Protein AF-A0A158J9M4-F1 (afdb_monomer)

Mean predicted aligned error: 10.59 Å

Foldseek 3Di:
DDPPPPVLVVLVVVLCVLCVLLLVLLVLLLVLCVQAPDPVVSVVSCVLLVVLVVLQVVLCVVDSPFPQFDVVLSVVLNVLSVVLSVLSVVVQVVCVVVVHHRNVLVVCLVPPPPPDDNPVSVVSNCVNVVSSVVSSVSSNCSSVRSVVSD

Radius of gyration: 19.18 Å; Cα contacts (8 Å, |Δi|>4): 118; chains: 1; bounding box: 40×33×66 Å

Organism: NCBI:txid326474

Structure (mmCIF, N/CA/C/O backbone):
data_AF-A0A158J9M4-F1
#
_entry.id   AF-A0A158J9M4-F1
#
loop_
_atom_site.group_PDB
_atom_site.id
_atom_site.type_symbol
_atom_site.label_atom_id
_atom_site.label_alt_id
_atom_site.label_comp_id
_atom_site.label_asym_id
_atom_site.label_entity_id
_atom_site.label_seq_id
_atom_site.pdbx_PDB_ins_code
_atom_site.Cartn_x
_atom_site.Cartn_y
_atom_site.Cartn_z
_atom_site.occupancy
_atom_site.B_iso_or_equiv
_atom_site.auth_seq_id
_atom_site.auth_comp_id
_atom_site.auth_asym_id
_atom_site.auth_atom_id
_atom_site.pdbx_PDB_model_num
ATOM 1 N N . MET A 1 1 ? -18.797 15.934 41.519 1.00 44.06 1 MET A N 1
ATOM 2 C CA . MET A 1 1 ? -19.218 15.162 40.330 1.00 44.06 1 MET A 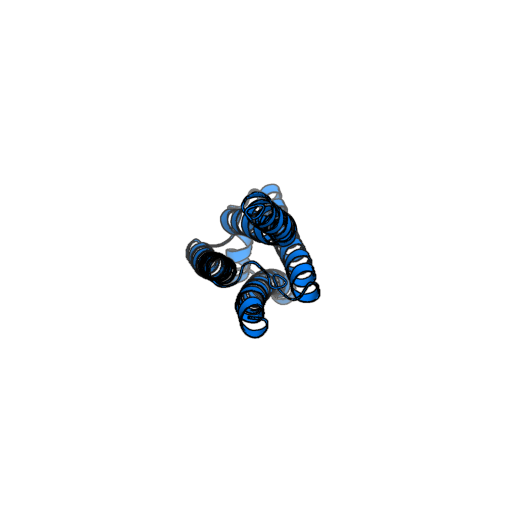CA 1
ATOM 3 C C . MET A 1 1 ? -18.891 15.979 39.082 1.00 44.06 1 MET A C 1
ATOM 5 O O . MET A 1 1 ? -19.759 16.714 38.650 1.00 44.06 1 MET A O 1
ATOM 9 N N . SER A 1 2 ? -17.644 15.919 38.574 1.00 45.88 2 SER A N 1
ATOM 10 C CA . SER A 1 2 ? -17.239 16.369 37.216 1.00 45.88 2 SER A CA 1
ATOM 11 C C . SER A 1 2 ? -15.701 16.338 37.030 1.00 45.88 2 SER A C 1
ATOM 13 O O . SER A 1 2 ? -15.051 17.375 37.093 1.00 45.88 2 SER A O 1
ATOM 15 N N . GLU A 1 3 ? -15.102 15.169 36.778 1.00 48.00 3 GLU A N 1
ATOM 16 C CA . GLU A 1 3 ? -13.674 15.038 36.385 1.00 48.00 3 GLU A CA 1
ATOM 17 C C . GLU A 1 3 ? -13.500 14.266 35.058 1.00 48.00 3 GLU A C 1
ATOM 19 O O . GLU A 1 3 ? -12.556 13.507 34.862 1.00 48.00 3 GLU A O 1
ATOM 24 N N . GLN A 1 4 ? -14.428 14.432 34.107 1.00 53.97 4 GLN A N 1
ATOM 25 C CA . GLN A 1 4 ? -14.477 13.610 32.887 1.00 53.97 4 GLN A CA 1
ATOM 26 C C . GLN A 1 4 ? -14.011 14.213 31.531 1.00 53.97 4 GLN A C 1
ATOM 28 O O . GLN A 1 4 ? -14.122 13.494 30.538 1.00 53.97 4 GLN A O 1
ATOM 33 N N . PRO A 1 5 ? -13.440 15.436 31.395 1.00 52.19 5 PRO A N 1
ATOM 34 C CA . PRO A 1 5 ? -12.949 15.907 30.089 1.00 52.19 5 PRO A CA 1
ATOM 35 C C . PRO A 1 5 ? -11.497 15.493 29.758 1.00 52.19 5 PRO A C 1
ATOM 37 O O . PRO A 1 5 ? -11.172 15.286 28.588 1.00 52.19 5 PRO A O 1
ATOM 40 N N . ASN A 1 6 ? -10.617 15.315 30.755 1.00 58.47 6 ASN A N 1
ATOM 41 C CA . ASN A 1 6 ? -9.196 15.001 30.511 1.00 58.47 6 ASN A CA 1
ATOM 42 C C . ASN A 1 6 ? -8.950 13.537 30.117 1.00 58.47 6 ASN A C 1
ATOM 44 O O . ASN A 1 6 ? -8.089 13.261 29.280 1.00 58.47 6 ASN A O 1
ATOM 48 N N . GLY A 1 7 ? -9.733 12.600 30.659 1.00 57.84 7 GLY A N 1
ATOM 49 C CA . GLY A 1 7 ? -9.591 11.174 30.352 1.00 57.84 7 GLY A CA 1
ATOM 50 C C . GLY A 1 7 ? -9.892 10.848 28.887 1.00 57.84 7 GLY A C 1
ATOM 51 O O . GLY A 1 7 ? -9.163 10.087 28.262 1.00 57.84 7 GLY A O 1
ATOM 52 N N . LEU A 1 8 ? -10.910 11.480 28.300 1.00 58.66 8 LEU A N 1
ATOM 53 C CA . LEU A 1 8 ? -11.349 11.205 26.926 1.00 58.66 8 LEU A CA 1
ATOM 54 C C . LEU A 1 8 ? -10.330 11.704 25.886 1.00 58.66 8 LEU A C 1
ATOM 56 O O . LEU A 1 8 ? -10.030 11.004 24.919 1.00 58.66 8 LEU A O 1
ATOM 60 N N . LYS A 1 9 ? -9.709 12.866 26.140 1.00 61.47 9 LYS A N 1
ATOM 61 C CA . LYS A 1 9 ? -8.565 13.368 25.358 1.00 61.47 9 LYS A CA 1
ATOM 62 C C . LYS A 1 9 ? -7.328 12.484 25.515 1.00 61.47 9 LYS A C 1
ATOM 64 O O . LYS A 1 9 ? -6.676 12.178 24.519 1.00 61.47 9 LYS A O 1
ATOM 69 N N . ALA A 1 10 ? -7.003 12.057 26.735 1.00 61.03 10 ALA A N 1
ATOM 70 C CA . ALA A 1 10 ? -5.843 11.203 26.990 1.00 61.03 10 ALA A CA 1
ATOM 71 C C . ALA A 1 10 ? -5.981 9.826 26.318 1.00 61.03 10 ALA A C 1
ATOM 73 O O . ALA A 1 10 ? -5.040 9.361 25.676 1.00 61.03 10 ALA A O 1
ATOM 74 N N . ILE A 1 11 ? -7.171 9.220 26.383 1.00 60.84 11 ILE A N 1
ATOM 75 C CA . ILE A 1 11 ? -7.495 7.961 25.702 1.00 60.84 11 ILE A CA 1
ATOM 76 C C . ILE A 1 11 ? -7.428 8.150 24.186 1.00 60.84 11 ILE A C 1
ATOM 78 O O . ILE A 1 11 ? -6.748 7.375 23.523 1.00 60.84 11 ILE A O 1
ATOM 82 N N . GLY A 1 12 ? -8.032 9.212 23.641 1.00 60.19 12 GLY A N 1
ATOM 83 C CA . GLY A 1 12 ? -7.951 9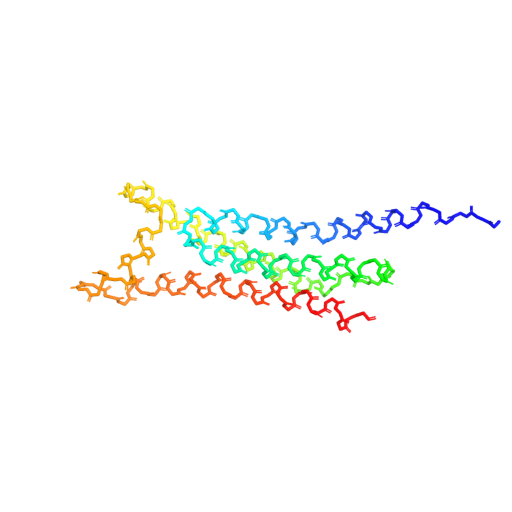.525 22.210 1.00 60.19 12 GLY A CA 1
ATOM 84 C C . GLY A 1 12 ? -6.510 9.712 21.721 1.00 60.19 12 GLY A C 1
ATOM 85 O O . GLY A 1 12 ? -6.142 9.204 20.665 1.00 60.19 12 GLY A O 1
ATOM 86 N N . THR A 1 13 ? -5.661 10.355 22.527 1.00 64.81 13 THR A N 1
ATOM 87 C CA . THR A 1 13 ? -4.239 10.565 22.207 1.00 64.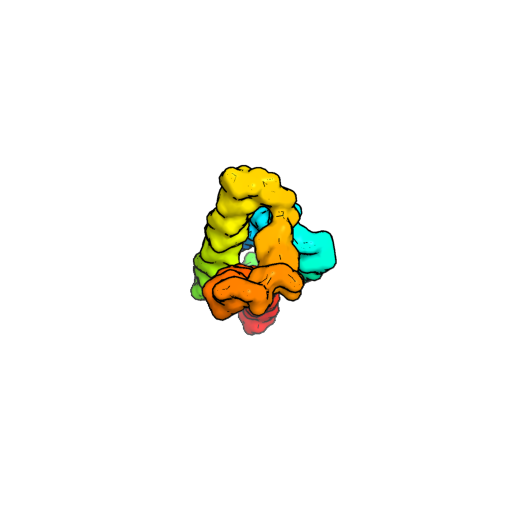81 13 THR A CA 1
ATOM 88 C C . THR A 1 13 ? -3.439 9.262 22.283 1.00 64.81 13 THR A C 1
ATOM 90 O O . THR A 1 13 ? -2.599 8.997 21.424 1.00 64.81 13 THR A O 1
ATOM 93 N N . ALA A 1 14 ? -3.707 8.416 23.281 1.00 61.16 14 ALA A N 1
ATOM 94 C CA . ALA A 1 14 ? -3.076 7.105 23.417 1.00 61.16 14 ALA A CA 1
ATOM 95 C C . ALA A 1 14 ? -3.486 6.151 22.283 1.00 61.16 14 ALA A C 1
ATOM 97 O O . ALA A 1 14 ? -2.652 5.411 21.762 1.00 61.16 14 ALA A O 1
ATOM 98 N N . LEU A 1 15 ? -4.749 6.214 21.855 1.00 60.81 15 LEU A N 1
ATOM 99 C CA . LEU A 1 15 ? -5.270 5.458 20.720 1.00 60.81 15 LEU A CA 1
ATOM 100 C C . LEU A 1 15 ? -4.649 5.932 19.402 1.00 60.81 15 LEU A C 1
ATOM 102 O O . LEU A 1 15 ? -4.168 5.108 18.626 1.00 60.81 15 LEU A O 1
ATOM 106 N N . MET A 1 16 ? -4.572 7.254 19.191 1.00 65.56 16 MET A N 1
ATOM 107 C CA . MET A 1 16 ? -3.856 7.839 18.054 1.00 65.56 16 MET A CA 1
ATOM 108 C C . MET A 1 16 ? -2.406 7.375 18.032 1.00 65.56 16 MET A C 1
ATOM 110 O O . MET A 1 16 ? -1.944 6.908 17.001 1.00 65.56 16 MET A O 1
ATOM 114 N N . ARG A 1 17 ? -1.704 7.418 19.170 1.00 67.44 17 ARG A N 1
ATOM 115 C CA . ARG A 1 17 ? -0.314 6.952 19.273 1.00 67.44 17 ARG A CA 1
ATOM 116 C C . ARG A 1 17 ? -0.172 5.461 18.939 1.00 67.44 17 ARG A C 1
ATOM 118 O O . ARG A 1 17 ? 0.855 5.062 18.403 1.00 67.44 17 ARG A O 1
ATOM 125 N N . ARG A 1 18 ? -1.195 4.648 19.221 1.00 68.56 18 ARG A N 1
ATOM 126 C CA . ARG A 1 18 ? -1.200 3.200 18.958 1.00 68.56 18 ARG A CA 1
ATOM 127 C C . ARG A 1 18 ? -1.471 2.839 17.495 1.00 68.56 18 ARG A C 1
ATOM 129 O O . ARG A 1 18 ? -0.985 1.808 17.042 1.00 68.56 18 ARG A O 1
ATOM 136 N N . VAL A 1 19 ? -2.238 3.670 16.788 1.00 74.38 19 VAL A N 1
ATOM 137 C CA . VAL A 1 19 ? -2.610 3.492 15.370 1.00 74.38 19 VAL A CA 1
ATOM 138 C C . VAL A 1 19 ? -1.694 4.296 14.425 1.00 74.38 19 VAL A C 1
ATOM 140 O O . VAL A 1 19 ? -1.663 4.076 13.213 1.00 74.38 19 VAL A O 1
ATOM 143 N N . TRP A 1 20 ? -0.908 5.219 14.985 1.00 80.69 20 TRP A N 1
ATOM 144 C CA . TRP A 1 20 ? 0.030 6.074 14.261 1.00 80.69 20 TRP A CA 1
ATOM 145 C C . TRP A 1 20 ? 1.023 5.303 13.380 1.00 80.69 20 TRP A C 1
ATOM 147 O O . TRP A 1 20 ? 1.170 5.678 12.216 1.00 80.69 20 TRP A O 1
ATOM 157 N N . PRO A 1 21 ? 1.671 4.214 13.848 1.00 83.25 21 PRO A N 1
ATOM 158 C CA . PRO A 1 21 ? 2.616 3.469 13.014 1.00 83.25 21 PRO A CA 1
ATOM 159 C C . PRO A 1 21 ? 1.970 2.852 11.763 1.00 83.25 21 PRO A C 1
ATOM 161 O O . PRO A 1 21 ? 2.575 2.838 10.690 1.00 83.25 21 PRO A O 1
ATOM 164 N N . GLN A 1 22 ? 0.729 2.375 11.874 1.00 86.12 22 GLN A N 1
ATOM 165 C CA . GLN A 1 22 ? -0.031 1.784 10.772 1.00 86.12 22 GLN A CA 1
ATOM 166 C C . GLN A 1 22 ? -0.418 2.858 9.752 1.00 86.12 22 GLN A C 1
ATOM 168 O O . GLN A 1 22 ? -0.203 2.677 8.555 1.00 86.12 22 GLN A O 1
ATOM 173 N N . VAL A 1 23 ? -0.920 4.004 10.225 1.00 83.38 23 VAL A N 1
ATOM 174 C CA . VAL A 1 23 ? -1.266 5.147 9.362 1.00 83.38 23 VAL A CA 1
ATOM 175 C C . VAL A 1 23 ? -0.028 5.674 8.641 1.00 83.38 23 VAL A C 1
ATOM 177 O O . VAL A 1 23 ? -0.070 5.897 7.433 1.00 83.38 23 VAL A O 1
ATOM 180 N N . LEU A 1 24 ? 1.096 5.807 9.349 1.00 87.81 24 LEU A N 1
ATOM 181 C CA . LEU A 1 24 ? 2.364 6.207 8.747 1.00 87.81 24 LEU A CA 1
ATOM 182 C C . LEU A 1 24 ? 2.798 5.218 7.659 1.00 87.81 24 LEU A C 1
ATOM 184 O O . LEU A 1 24 ? 3.181 5.640 6.572 1.00 87.81 24 LEU A O 1
ATOM 188 N N . THR A 1 25 ? 2.680 3.912 7.916 1.00 88.38 25 THR A N 1
ATOM 189 C CA . THR A 1 25 ? 3.005 2.872 6.927 1.00 88.38 25 THR A CA 1
ATOM 190 C C . THR A 1 25 ? 2.147 3.011 5.668 1.00 88.38 25 THR A C 1
ATOM 192 O O . THR A 1 25 ? 2.676 2.953 4.560 1.00 88.38 25 THR A O 1
ATOM 195 N N . VAL A 1 26 ? 0.843 3.262 5.819 1.00 87.44 26 VAL A N 1
ATOM 196 C CA . VAL A 1 26 ? -0.073 3.505 4.692 1.00 87.44 26 VAL A CA 1
ATOM 197 C C . VAL A 1 26 ? 0.322 4.753 3.895 1.00 87.44 26 VAL A C 1
ATOM 199 O O . VAL A 1 26 ? 0.347 4.710 2.666 1.00 87.44 26 VAL A O 1
ATOM 202 N N . ILE A 1 27 ? 0.679 5.852 4.568 1.00 88.31 27 ILE A N 1
ATOM 203 C CA . ILE A 1 27 ? 1.113 7.091 3.902 1.00 88.31 27 ILE A CA 1
ATOM 204 C C . ILE A 1 27 ? 2.394 6.850 3.099 1.00 88.31 27 ILE A C 1
ATOM 206 O O . ILE A 1 27 ? 2.461 7.195 1.919 1.00 88.31 27 ILE A O 1
ATOM 210 N N . VAL A 1 28 ? 3.405 6.231 3.712 1.00 90.06 28 VAL A N 1
ATOM 211 C CA . VAL A 1 28 ? 4.679 5.947 3.036 1.00 90.06 28 VAL A CA 1
ATOM 212 C C . VAL A 1 28 ? 4.468 4.979 1.869 1.00 90.06 28 VAL A C 1
ATOM 214 O O . VAL A 1 28 ? 5.056 5.169 0.805 1.00 90.06 28 VAL A O 1
ATOM 217 N N . PHE A 1 29 ? 3.581 3.992 2.021 1.00 90.06 29 PHE A N 1
ATOM 218 C CA . PHE A 1 29 ? 3.182 3.106 0.930 1.00 90.06 29 PHE A CA 1
ATOM 219 C C . PHE A 1 29 ? 2.572 3.881 -0.243 1.00 90.06 29 PHE A C 1
ATOM 221 O O . PHE A 1 29 ? 2.995 3.675 -1.379 1.00 90.06 29 PHE A O 1
ATOM 228 N N . MET A 1 30 ? 1.651 4.818 0.018 1.00 91.31 30 MET A N 1
ATOM 229 C CA . MET A 1 30 ? 1.046 5.662 -1.021 1.00 91.31 30 MET A CA 1
ATOM 230 C C . MET A 1 30 ? 2.090 6.485 -1.783 1.00 91.31 30 MET A C 1
ATOM 232 O O . MET A 1 30 ? 2.030 6.573 -3.011 1.00 91.31 30 MET A O 1
ATOM 236 N N . VAL A 1 31 ? 3.076 7.047 -1.078 1.00 89.25 31 VAL A N 1
ATOM 237 C CA . VAL A 1 31 ? 4.194 7.764 -1.712 1.00 89.25 31 VAL A CA 1
ATOM 238 C C . VAL A 1 31 ? 5.003 6.817 -2.596 1.00 89.25 31 VAL A C 1
ATOM 240 O O . VAL A 1 31 ? 5.246 7.129 -3.760 1.00 89.25 31 VAL A O 1
ATOM 243 N N . ALA A 1 32 ? 5.370 5.640 -2.083 1.00 87.81 32 ALA A N 1
ATOM 244 C CA . ALA A 1 32 ? 6.171 4.667 -2.819 1.00 87.81 32 ALA A CA 1
ATOM 245 C C . ALA A 1 32 ? 5.483 4.210 -4.113 1.00 87.81 32 ALA A C 1
ATOM 247 O O . ALA A 1 32 ? 6.112 4.210 -5.172 1.00 87.81 32 ALA A O 1
ATOM 248 N N . ILE A 1 33 ? 4.189 3.871 -4.062 1.00 86.50 33 ILE A N 1
ATOM 249 C CA . ILE A 1 33 ? 3.473 3.434 -5.266 1.00 86.50 33 ILE A CA 1
ATOM 250 C C . ILE A 1 33 ? 3.278 4.578 -6.265 1.00 86.50 33 ILE A C 1
ATOM 252 O O . ILE A 1 33 ? 3.371 4.342 -7.464 1.00 86.50 33 ILE A O 1
ATOM 256 N N . SER A 1 34 ? 3.096 5.821 -5.805 1.00 86.38 34 SER A N 1
ATOM 257 C CA . SER A 1 34 ? 2.917 6.987 -6.688 1.00 86.38 34 SER A CA 1
ATOM 258 C C . SER A 1 34 ? 4.158 7.298 -7.526 1.00 86.38 34 SER A C 1
ATOM 260 O O . SER A 1 34 ? 4.059 7.914 -8.582 1.00 86.38 34 SER A O 1
ATOM 262 N N . LEU A 1 35 ? 5.335 6.859 -7.073 1.00 83.31 35 LEU A N 1
ATOM 263 C CA . LEU A 1 35 ? 6.595 7.054 -7.786 1.00 83.31 35 LEU A CA 1
ATOM 264 C C . LEU A 1 35 ? 6.821 6.055 -8.926 1.00 83.31 35 LEU A C 1
ATOM 266 O O . LEU A 1 35 ? 7.748 6.263 -9.706 1.00 83.31 35 LEU A O 1
ATOM 270 N N . ARG A 1 36 ? 6.051 4.962 -9.006 1.00 80.50 36 ARG A N 1
ATOM 271 C CA . ARG A 1 36 ? 6.363 3.835 -9.904 1.00 80.50 36 ARG A CA 1
ATOM 272 C C . ARG A 1 36 ? 5.152 3.202 -10.591 1.00 80.50 36 ARG A C 1
ATOM 274 O O . ARG A 1 36 ? 5.285 2.716 -11.709 1.00 80.50 36 ARG A O 1
ATOM 281 N N . PHE A 1 37 ? 3.998 3.150 -9.933 1.00 81.69 37 PHE A N 1
ATOM 282 C CA . PHE A 1 37 ? 2.807 2.479 -10.449 1.00 81.69 37 PHE A CA 1
ATOM 283 C C . PHE A 1 37 ? 1.950 3.407 -11.320 1.00 81.69 37 PHE A C 1
ATOM 285 O O . PHE A 1 37 ? 1.979 4.627 -11.149 1.00 81.69 37 PHE A O 1
ATOM 292 N N . PRO A 1 38 ? 1.143 2.841 -12.236 1.00 83.44 38 PRO A N 1
ATOM 293 C CA . PRO A 1 38 ? 0.205 3.616 -13.035 1.00 83.44 38 PRO A CA 1
ATOM 294 C C . PRO A 1 38 ? -0.884 4.263 -12.169 1.00 83.44 38 PRO A C 1
ATOM 296 O O . PRO A 1 38 ? -1.316 3.712 -11.154 1.00 83.44 38 PRO A O 1
ATOM 299 N N . TRP A 1 39 ? -1.392 5.406 -12.633 1.00 83.44 39 TRP A N 1
ATOM 300 C CA . TRP A 1 39 ? -2.389 6.218 -11.928 1.00 83.44 39 TRP A CA 1
ATOM 301 C C . TRP A 1 39 ? -3.627 5.443 -11.464 1.00 83.44 39 TRP A C 1
ATOM 303 O O . TRP A 1 39 ? -4.104 5.679 -10.357 1.00 83.44 39 TRP A O 1
ATOM 313 N N . TRP A 1 40 ? -4.131 4.493 -12.258 1.00 85.44 40 TRP A N 1
ATOM 314 C CA . TRP A 1 40 ? -5.312 3.707 -11.883 1.00 85.44 40 TRP A CA 1
ATOM 315 C C . TRP A 1 40 ? -5.083 2.894 -10.598 1.00 85.44 40 TRP A C 1
ATOM 317 O O . TRP A 1 40 ? -5.970 2.819 -9.749 1.00 85.44 40 TRP A O 1
ATOM 327 N N . PHE A 1 41 ? -3.883 2.335 -10.415 1.00 84.75 41 PHE A N 1
ATOM 328 C CA . PHE A 1 41 ? -3.547 1.540 -9.235 1.00 84.75 41 PHE A CA 1
ATOM 329 C C . PHE A 1 41 ? -3.361 2.42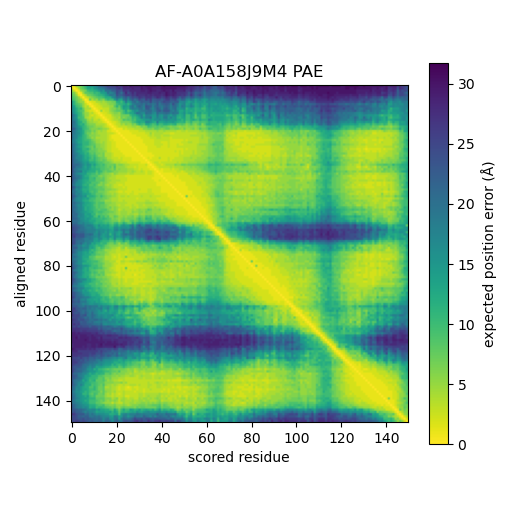8 -8.005 1.00 84.75 41 PHE A C 1
ATOM 331 O O . PHE A 1 41 ? -3.773 2.068 -6.900 1.00 84.75 41 PHE A O 1
ATOM 338 N N . VAL A 1 42 ? -2.795 3.620 -8.203 1.00 87.75 42 VAL A N 1
ATOM 339 C CA . VAL A 1 42 ? -2.682 4.640 -7.155 1.00 87.75 42 VAL A CA 1
ATOM 34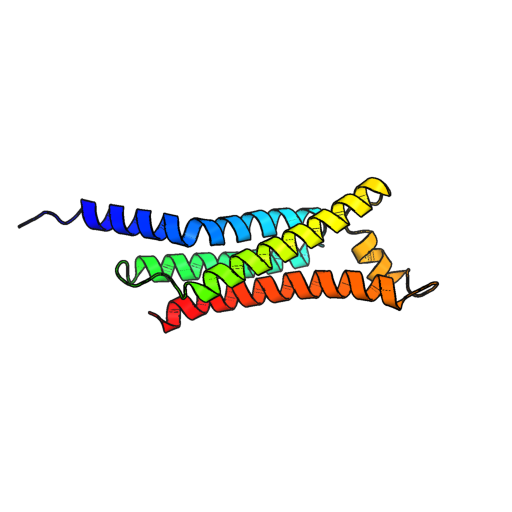0 C C . VAL A 1 42 ? -4.071 5.084 -6.693 1.00 87.75 42 VAL A C 1
ATOM 342 O O . VAL A 1 42 ? -4.317 5.138 -5.491 1.00 87.75 42 VAL A O 1
ATOM 345 N N . MET A 1 43 ? -5.004 5.328 -7.618 1.00 88.31 43 MET A N 1
ATOM 346 C CA . MET A 1 43 ? -6.390 5.679 -7.286 1.00 88.31 43 MET A CA 1
ATOM 347 C C . MET A 1 43 ? -7.114 4.548 -6.549 1.00 88.31 43 MET A C 1
ATOM 349 O O . MET A 1 43 ? -7.766 4.802 -5.538 1.00 88.31 43 MET A O 1
ATOM 353 N N . LEU A 1 44 ? -6.952 3.297 -6.993 1.00 89.06 44 LEU A N 1
ATOM 354 C CA . LEU A 1 44 ? -7.513 2.132 -6.303 1.00 89.06 44 LEU A CA 1
ATOM 355 C C . LEU A 1 44 ? -6.965 2.013 -4.873 1.00 89.06 44 LEU A C 1
ATOM 357 O O . LEU A 1 44 ? -7.723 1.835 -3.921 1.00 89.06 44 LEU A O 1
ATOM 361 N N . SER A 1 45 ? -5.651 2.170 -4.714 1.00 87.06 45 SER A N 1
ATOM 362 C CA . SER A 1 45 ? -4.990 2.149 -3.408 1.00 87.06 45 SER A CA 1
ATOM 363 C C . SER A 1 45 ? -5.475 3.293 -2.519 1.00 87.06 45 SER A C 1
ATOM 365 O O . SER A 1 45 ? -5.750 3.077 -1.341 1.00 87.06 45 SER A O 1
ATOM 367 N N . ALA A 1 46 ? -5.635 4.500 -3.066 1.00 88.44 46 ALA A N 1
ATOM 368 C CA . ALA A 1 46 ? -6.179 5.644 -2.340 1.00 88.44 46 ALA A CA 1
ATOM 369 C C . ALA A 1 46 ? -7.611 5.378 -1.861 1.00 88.44 46 ALA A C 1
ATOM 371 O O . ALA A 1 46 ? -7.936 5.698 -0.721 1.00 88.44 46 ALA A O 1
ATOM 372 N N . LEU A 1 47 ? -8.444 4.747 -2.693 1.00 89.62 47 LEU A N 1
ATOM 373 C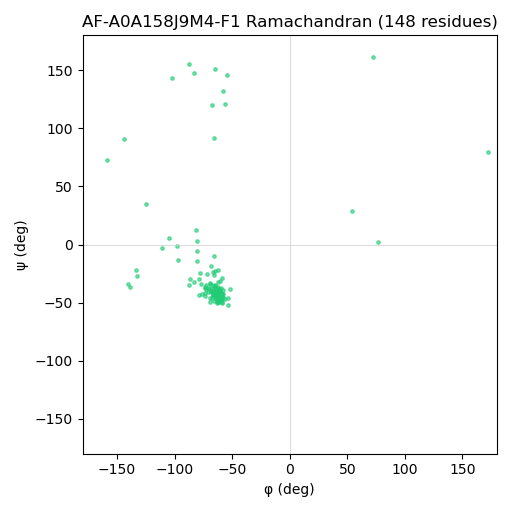 CA . LEU A 1 47 ? -9.814 4.385 -2.338 1.00 89.62 47 LEU A CA 1
ATOM 374 C C . LEU A 1 47 ? -9.846 3.378 -1.180 1.00 89.62 47 LEU A C 1
ATOM 376 O O . LEU A 1 47 ? -10.559 3.590 -0.202 1.00 89.62 47 LEU A O 1
ATOM 380 N N . VAL A 1 48 ? -9.045 2.310 -1.258 1.00 86.88 48 VAL A N 1
ATOM 381 C CA . VAL A 1 48 ? -8.970 1.268 -0.216 1.00 86.88 48 VAL A CA 1
ATOM 382 C C . VAL A 1 48 ? -8.452 1.845 1.100 1.00 86.88 48 VAL A C 1
ATOM 384 O O . VAL A 1 48 ? -9.062 1.645 2.151 1.00 86.88 48 VAL A O 1
ATOM 387 N N . ASN A 1 49 ? -7.356 2.603 1.051 1.00 87.25 49 ASN A N 1
ATOM 388 C CA . ASN A 1 49 ? -6.772 3.226 2.236 1.00 87.25 49 ASN A CA 1
ATOM 389 C C . ASN A 1 49 ? -7.692 4.308 2.822 1.00 87.25 49 ASN A C 1
ATOM 391 O O . ASN A 1 49 ? -7.870 4.376 4.037 1.00 87.25 49 ASN A O 1
ATOM 395 N N . GLY A 1 50 ? -8.323 5.121 1.974 1.00 83.06 50 GLY A N 1
ATOM 396 C CA . GLY A 1 50 ? -9.286 6.141 2.385 1.00 83.06 50 GLY A CA 1
ATOM 397 C C . GLY A 1 50 ? -10.514 5.530 3.054 1.00 83.06 50 GLY A C 1
ATOM 398 O O . GLY A 1 50 ? -10.912 5.982 4.128 1.00 83.06 50 GLY A O 1
ATOM 399 N N . ALA A 1 51 ? -11.058 4.451 2.485 1.00 84.88 51 ALA A N 1
ATOM 400 C CA . ALA A 1 51 ? -12.133 3.688 3.104 1.00 84.88 51 ALA A CA 1
ATOM 401 C C . ALA A 1 51 ? -11.695 3.125 4.462 1.00 84.88 51 ALA A C 1
ATOM 403 O O . ALA A 1 51 ? -12.410 3.300 5.444 1.00 84.88 51 ALA A O 1
ATOM 404 N N . ALA A 1 52 ? -10.505 2.522 4.556 1.00 81.38 52 ALA A N 1
ATOM 405 C CA . ALA A 1 52 ? -9.974 1.994 5.812 1.00 81.38 52 ALA A CA 1
ATOM 406 C C . ALA A 1 52 ? -9.855 3.072 6.904 1.00 81.38 52 ALA A C 1
ATOM 408 O O . ALA A 1 52 ? -10.299 2.859 8.034 1.00 81.38 52 ALA A O 1
ATOM 409 N N . VAL A 1 53 ? -9.323 4.251 6.565 1.00 79.75 53 VAL A N 1
ATOM 410 C CA . VAL A 1 53 ? -9.203 5.386 7.494 1.00 79.75 53 VAL A CA 1
ATOM 411 C C . VAL A 1 53 ? -10.576 5.920 7.904 1.00 79.75 53 VAL A C 1
ATOM 413 O O . VAL A 1 53 ? -10.807 6.147 9.092 1.00 79.75 53 VAL A O 1
ATOM 416 N N . ALA A 1 54 ? -11.505 6.081 6.958 1.00 79.94 54 ALA A N 1
ATOM 417 C CA . ALA A 1 54 ? -12.868 6.520 7.250 1.00 79.94 54 ALA A CA 1
ATOM 418 C C . ALA A 1 54 ? -13.594 5.529 8.177 1.00 79.94 54 ALA A C 1
ATOM 420 O O . ALA A 1 54 ? -14.219 5.942 9.155 1.00 79.94 54 ALA A O 1
ATOM 421 N N . TYR A 1 55 ? -13.446 4.224 7.926 1.00 75.88 55 TYR A N 1
ATOM 422 C CA . TYR A 1 55 ? -13.988 3.165 8.779 1.00 75.88 55 TYR A CA 1
ATOM 423 C C . TYR A 1 55 ? -13.422 3.221 10.201 1.00 75.88 55 TYR A C 1
ATOM 425 O O . TYR A 1 55 ? -14.175 3.112 11.170 1.00 75.88 55 TYR A O 1
ATOM 433 N N . LEU A 1 56 ? -12.113 3.429 10.349 1.00 72.94 56 LEU A N 1
ATOM 434 C CA . LEU A 1 56 ? -11.474 3.553 11.661 1.00 72.94 56 LEU A CA 1
ATOM 435 C C . LEU A 1 56 ? -11.938 4.801 12.409 1.00 72.94 56 LEU A C 1
ATOM 437 O O . LEU A 1 56 ? -12.275 4.713 13.588 1.00 72.94 56 LEU A O 1
ATOM 441 N N . ALA A 1 57 ? -12.025 5.942 11.722 1.00 73.00 57 ALA A N 1
ATOM 442 C CA . ALA A 1 57 ? -12.536 7.179 12.301 1.00 73.00 57 ALA A CA 1
ATOM 443 C C . ALA A 1 57 ? -13.974 7.007 12.824 1.00 73.00 57 ALA A C 1
ATOM 445 O O . ALA A 1 57 ? -14.275 7.427 13.942 1.00 73.00 57 ALA A O 1
ATOM 446 N N . GLN A 1 58 ? -14.840 6.321 12.067 1.00 73.38 58 GLN A N 1
ATOM 447 C CA . GLN A 1 58 ? -16.204 5.993 12.496 1.00 73.38 58 GLN A CA 1
ATOM 448 C C . GLN A 1 58 ? -16.237 5.042 13.704 1.00 73.38 58 GLN A C 1
ATOM 450 O O . GLN A 1 58 ? -17.028 5.248 14.630 1.00 73.38 58 GLN A O 1
ATOM 455 N N . CYS A 1 59 ? -15.373 4.023 13.741 1.00 68.75 59 CYS A N 1
ATOM 456 C CA . CYS A 1 59 ? -15.277 3.106 14.884 1.00 68.75 59 CYS A CA 1
ATOM 457 C C . CYS A 1 59 ? -14.836 3.839 16.162 1.00 68.75 59 CYS A C 1
ATOM 459 O O . CYS A 1 59 ? -15.422 3.640 17.226 1.00 68.75 59 CYS A O 1
ATOM 461 N N . PHE A 1 60 ? -13.860 4.745 16.062 1.00 67.38 60 PHE A N 1
ATOM 462 C CA . PHE A 1 60 ? -13.401 5.532 17.210 1.00 67.38 60 PHE A CA 1
ATOM 463 C C . PHE A 1 60 ? -14.422 6.563 17.682 1.00 67.38 60 PHE A C 1
ATOM 465 O O . PHE A 1 60 ? -14.573 6.752 18.888 1.00 67.38 60 PHE A O 1
ATOM 472 N N . ALA A 1 61 ? -15.149 7.191 16.755 1.00 68.56 61 ALA A N 1
ATOM 473 C CA . ALA A 1 61 ? -16.220 8.121 17.095 1.00 68.56 61 ALA A CA 1
ATOM 474 C C . ALA A 1 61 ? -17.386 7.424 17.818 1.00 68.56 61 ALA A C 1
ATOM 476 O O . ALA A 1 61 ? -17.985 8.005 18.719 1.00 68.56 61 ALA A O 1
ATOM 477 N N . SER A 1 62 ? -17.700 6.178 17.446 1.00 68.25 62 SER A N 1
ATOM 478 C CA . SER A 1 62 ? -18.824 5.428 18.020 1.00 68.25 62 SER A CA 1
ATOM 479 C C . SER A 1 62 ? -18.500 4.725 19.344 1.00 68.25 62 SER A C 1
ATOM 481 O O . SER A 1 62 ? -19.390 4.620 20.190 1.00 68.25 62 SER A O 1
ATOM 483 N N . ARG A 1 63 ? -17.261 4.257 19.574 1.00 62.25 63 ARG A N 1
ATOM 484 C CA . ARG A 1 63 ? -16.851 3.601 20.838 1.00 62.25 63 ARG A CA 1
ATOM 485 C C . ARG A 1 63 ? -15.398 3.930 21.239 1.00 62.25 63 ARG A C 1
ATOM 487 O O . ARG A 1 63 ? -14.489 3.164 20.923 1.00 62.25 63 ARG A O 1
ATOM 494 N N . PRO A 1 64 ? -15.166 5.002 22.025 1.00 59.25 64 PRO A N 1
ATOM 495 C CA . PRO A 1 64 ? -13.821 5.456 22.415 1.00 59.25 64 PRO A CA 1
ATOM 496 C C . PRO A 1 64 ? -13.052 4.518 23.363 1.00 59.25 64 PRO A C 1
ATOM 498 O O . PRO A 1 64 ? -11.843 4.656 23.520 1.00 59.25 64 PRO A O 1
ATOM 501 N N . SER A 1 65 ? -13.744 3.606 24.053 1.00 53.97 65 SER A N 1
ATOM 502 C CA . SER A 1 65 ? -13.210 2.834 25.186 1.00 53.97 65 SER A CA 1
ATOM 503 C C . SER A 1 65 ? -12.726 1.423 24.839 1.00 53.97 65 SER A C 1
ATOM 505 O O . SER A 1 65 ? -12.255 0.711 25.727 1.00 53.97 65 SER A O 1
ATOM 507 N N . ARG A 1 66 ? -12.837 0.987 23.577 1.00 55.41 66 ARG A N 1
ATOM 508 C CA . ARG A 1 66 ? -12.549 -0.401 23.185 1.00 55.41 66 ARG A CA 1
ATOM 509 C C . ARG A 1 66 ? -11.179 -0.521 22.501 1.00 55.41 66 ARG A C 1
ATOM 511 O O . ARG A 1 66 ? -10.798 0.396 21.773 1.00 55.41 66 ARG A O 1
ATOM 518 N N . PRO A 1 67 ? -10.411 -1.611 22.724 1.00 54.12 67 PRO A N 1
ATOM 519 C CA . PRO A 1 67 ? -9.087 -1.757 22.132 1.00 54.12 67 PRO A CA 1
ATOM 520 C C . PRO A 1 67 ? -9.152 -1.632 20.608 1.00 54.12 67 PRO A C 1
ATOM 522 O O . PRO A 1 67 ? -9.855 -2.386 19.940 1.00 54.12 67 PRO A O 1
ATOM 525 N N . ALA A 1 68 ? -8.420 -0.654 20.081 1.00 57.78 68 ALA A N 1
ATOM 526 C CA . ALA A 1 68 ? -8.279 -0.395 18.660 1.00 57.78 68 ALA A CA 1
ATOM 527 C C . ALA A 1 68 ? -7.538 -1.553 17.969 1.00 57.78 68 ALA A C 1
ATOM 529 O O . ALA A 1 68 ? -6.311 -1.547 17.910 1.00 57.78 68 ALA A O 1
ATOM 530 N N . GLY A 1 69 ? -8.291 -2.531 17.463 1.00 60.41 69 GLY A N 1
ATOM 531 C CA . GLY A 1 69 ? -7.801 -3.586 16.574 1.00 60.41 69 GLY A CA 1
ATOM 532 C C . GLY A 1 69 ? -6.910 -4.653 17.224 1.00 60.41 69 GLY A C 1
ATOM 533 O O . GLY A 1 69 ? -6.344 -4.480 18.303 1.00 60.41 69 GLY A O 1
ATOM 534 N N . ASP A 1 70 ? -6.794 -5.790 16.538 1.00 68.12 70 ASP A N 1
ATOM 535 C CA . ASP A 1 70 ? -5.888 -6.874 16.915 1.00 68.12 70 ASP A CA 1
ATOM 536 C C . ASP A 1 70 ? -4.419 -6.419 16.731 1.00 68.12 70 ASP A C 1
ATOM 538 O O . ASP A 1 70 ? -4.027 -6.059 15.611 1.00 68.12 70 ASP A O 1
ATOM 542 N N . PRO A 1 71 ? -3.592 -6.412 17.796 1.00 70.12 71 PRO A N 1
ATOM 543 C CA . PRO A 1 71 ? -2.191 -6.003 17.715 1.00 70.12 71 PRO A CA 1
ATOM 544 C C . PRO A 1 71 ? -1.369 -6.851 16.734 1.00 70.12 71 PRO A C 1
ATOM 546 O O . PRO A 1 71 ? -0.439 -6.318 16.129 1.00 70.12 71 PRO A O 1
ATOM 549 N N . LEU A 1 72 ? -1.720 -8.125 16.516 1.00 76.81 72 LEU A N 1
ATOM 550 C CA . LEU A 1 72 ? -1.039 -8.977 15.536 1.00 76.81 72 LEU A CA 1
ATOM 551 C C . LEU A 1 72 ? -1.282 -8.486 14.109 1.00 76.81 72 LEU A C 1
ATOM 553 O O . LEU A 1 72 ? -0.338 -8.365 13.330 1.00 76.81 72 LEU A O 1
ATOM 557 N N . ILE A 1 73 ? -2.525 -8.122 13.783 1.00 79.00 73 ILE A N 1
ATOM 558 C CA . ILE A 1 73 ? -2.877 -7.577 12.465 1.00 79.00 73 ILE A CA 1
ATOM 559 C C . ILE A 1 73 ? -2.173 -6.232 12.241 1.00 79.00 73 ILE A C 1
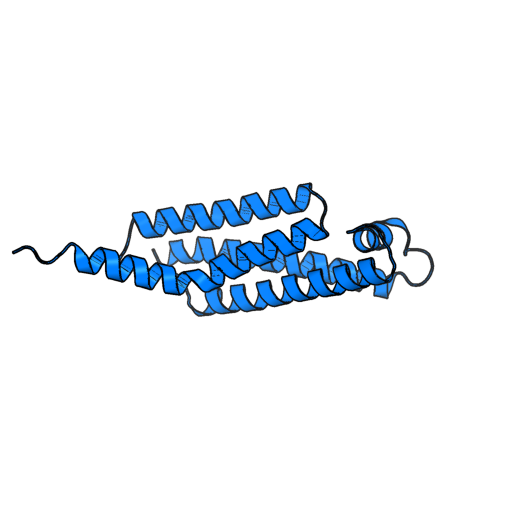ATOM 561 O O . ILE A 1 73 ? -1.679 -5.971 11.146 1.00 79.00 73 ILE A O 1
ATOM 565 N N . GLY A 1 74 ? -2.058 -5.404 13.285 1.00 78.88 74 GLY A N 1
ATOM 566 C CA . GLY A 1 74 ? -1.293 -4.156 13.234 1.00 78.88 74 GLY A CA 1
ATOM 567 C C . GLY A 1 74 ? 0.186 -4.369 12.890 1.00 78.88 74 GLY A C 1
ATOM 568 O O . GLY A 1 74 ? 0.717 -3.677 12.024 1.00 78.88 74 GLY A O 1
ATOM 569 N N . THR A 1 75 ? 0.844 -5.350 13.512 1.00 83.69 75 THR A N 1
ATOM 570 C CA . THR A 1 75 ? 2.248 -5.683 13.211 1.00 83.69 75 THR A CA 1
ATOM 571 C C . THR A 1 75 ? 2.406 -6.277 11.809 1.00 83.69 75 THR A C 1
ATOM 573 O O . THR A 1 75 ? 3.339 -5.912 11.094 1.00 83.69 75 THR A O 1
ATOM 576 N N . VAL A 1 76 ? 1.480 -7.141 11.378 1.00 85.50 76 VAL A N 1
ATOM 577 C CA . VAL A 1 76 ? 1.467 -7.704 10.016 1.00 85.50 76 VAL A CA 1
ATOM 578 C C . VAL A 1 76 ? 1.288 -6.606 8.964 1.00 85.50 76 VAL A C 1
ATOM 580 O O . VAL A 1 76 ? 1.966 -6.632 7.937 1.00 85.50 76 VAL A O 1
ATOM 583 N N . LEU A 1 77 ? 0.444 -5.603 9.225 1.00 86.31 77 LEU A N 1
ATOM 584 C CA . LEU A 1 77 ? 0.281 -4.431 8.359 1.00 86.31 77 LEU A CA 1
ATOM 585 C C . LEU A 1 77 ? 1.590 -3.650 8.229 1.00 86.31 77 LEU A C 1
ATOM 587 O O . LEU A 1 77 ? 2.014 -3.357 7.115 1.00 86.31 77 LEU A O 1
ATOM 591 N N . ILE A 1 78 ? 2.264 -3.362 9.345 1.00 86.50 78 ILE A N 1
ATOM 592 C CA . ILE A 1 78 ? 3.547 -2.648 9.322 1.00 86.50 78 ILE A CA 1
ATOM 593 C C . ILE A 1 78 ? 4.596 -3.457 8.546 1.00 86.50 78 ILE A C 1
ATOM 595 O O . ILE A 1 78 ? 5.233 -2.927 7.638 1.00 86.50 78 ILE A O 1
ATOM 599 N N . GLY A 1 79 ? 4.743 -4.750 8.851 1.00 87.00 79 GLY A N 1
ATOM 600 C CA . GLY A 1 79 ? 5.726 -5.618 8.199 1.00 87.00 79 GLY A CA 1
ATOM 601 C C . GLY A 1 79 ? 5.495 -5.766 6.693 1.00 87.00 79 GLY A C 1
ATOM 602 O O . GLY A 1 79 ? 6.416 -5.572 5.900 1.00 87.00 79 GLY A O 1
ATOM 603 N N . SER A 1 80 ? 4.257 -6.049 6.282 1.00 86.00 80 SER A N 1
ATOM 604 C CA . SER A 1 80 ? 3.892 -6.181 4.862 1.00 86.00 80 SER A CA 1
ATOM 605 C C . SER A 1 80 ? 3.976 -4.856 4.098 1.00 86.00 80 SER A C 1
ATOM 607 O O . SER A 1 80 ? 4.393 -4.838 2.936 1.00 86.00 80 SER A O 1
ATOM 609 N N . GLY A 1 81 ? 3.644 -3.739 4.750 1.00 87.31 81 GLY A N 1
ATOM 610 C CA . GLY A 1 81 ? 3.790 -2.404 4.182 1.00 87.31 81 GLY A CA 1
ATOM 611 C C . GLY A 1 81 ? 5.252 -2.048 3.948 1.00 87.31 81 GLY A C 1
ATOM 612 O O . GLY A 1 81 ? 5.613 -1.671 2.835 1.00 87.31 81 GLY A O 1
ATOM 613 N N . LEU A 1 82 ? 6.115 -2.254 4.948 1.00 88.56 82 LEU A N 1
ATOM 614 C CA . LEU A 1 82 ? 7.559 -2.040 4.821 1.00 88.56 82 LEU A CA 1
ATOM 615 C C . LEU A 1 82 ? 8.179 -2.916 3.729 1.00 88.56 82 LEU A C 1
ATOM 617 O O . LEU A 1 82 ? 8.966 -2.409 2.934 1.00 88.56 82 LEU A O 1
ATOM 621 N N . ALA A 1 83 ? 7.796 -4.193 3.637 1.00 88.06 83 ALA A N 1
ATOM 622 C CA . ALA A 1 83 ? 8.257 -5.077 2.567 1.00 88.06 83 ALA A CA 1
ATOM 623 C C . ALA A 1 83 ? 7.846 -4.553 1.179 1.00 88.06 83 ALA A C 1
ATOM 625 O O . ALA A 1 83 ? 8.676 -4.474 0.272 1.00 88.06 83 ALA A O 1
ATOM 626 N N . SER A 1 84 ? 6.592 -4.116 1.030 1.00 86.25 84 SER A N 1
ATOM 627 C CA . SER A 1 84 ? 6.071 -3.571 -0.231 1.00 86.25 84 SER A CA 1
ATOM 628 C C . SER A 1 84 ? 6.733 -2.243 -0.614 1.00 86.25 84 SER A C 1
ATOM 630 O O . SER A 1 84 ? 7.057 -2.023 -1.784 1.00 86.25 84 SER A O 1
ATOM 632 N N . ILE A 1 85 ? 6.991 -1.371 0.367 1.00 87.69 85 ILE A N 1
ATOM 633 C CA . ILE A 1 85 ? 7.737 -0.118 0.188 1.00 87.69 85 ILE A CA 1
ATOM 634 C C . ILE A 1 85 ? 9.174 -0.421 -0.236 1.00 87.69 85 ILE A C 1
ATOM 636 O O . ILE A 1 85 ? 9.635 0.121 -1.237 1.00 87.69 85 ILE A O 1
ATOM 640 N N . ALA A 1 86 ? 9.872 -1.303 0.483 1.00 87.38 86 ALA A N 1
ATOM 641 C CA . ALA A 1 86 ? 11.261 -1.653 0.201 1.00 87.38 86 ALA A CA 1
ATOM 642 C C . ALA A 1 86 ? 11.417 -2.266 -1.194 1.00 87.38 86 ALA A C 1
ATOM 644 O O . ALA A 1 86 ? 12.311 -1.868 -1.938 1.00 87.38 86 ALA A O 1
ATOM 645 N N . LEU A 1 87 ? 10.518 -3.175 -1.586 1.00 84.31 87 LEU A N 1
ATOM 646 C CA . LEU A 1 87 ? 10.485 -3.725 -2.942 1.00 84.31 87 LEU A CA 1
ATOM 647 C C . LEU A 1 87 ? 10.250 -2.627 -3.983 1.00 84.31 87 LEU A C 1
ATOM 649 O O . LEU A 1 87 ? 10.960 -2.568 -4.986 1.00 84.31 87 LEU A O 1
ATOM 653 N N . THR A 1 88 ? 9.308 -1.719 -3.730 1.00 85.38 88 THR A N 1
ATOM 654 C CA . THR A 1 88 ? 8.996 -0.627 -4.661 1.00 85.38 88 THR A CA 1
ATOM 655 C C . THR A 1 88 ? 10.153 0.350 -4.824 1.00 85.38 88 THR A C 1
ATOM 657 O O . THR A 1 88 ? 10.500 0.698 -5.953 1.00 85.38 88 THR A O 1
ATOM 660 N N . LEU A 1 89 ? 10.803 0.731 -3.725 1.00 84.06 89 LEU A N 1
ATOM 661 C CA . LEU A 1 89 ? 11.973 1.605 -3.737 1.00 84.06 89 LEU A CA 1
ATOM 662 C C . LEU A 1 89 ? 13.196 0.931 -4.357 1.00 84.06 89 LEU A C 1
ATOM 664 O O . LEU A 1 89 ? 13.896 1.572 -5.138 1.00 84.06 89 LEU A O 1
ATOM 668 N N . LYS A 1 90 ? 13.439 -0.355 -4.062 1.00 84.94 90 LYS A N 1
ATOM 669 C CA . LYS A 1 90 ? 14.522 -1.138 -4.676 1.00 84.94 90 LYS A CA 1
ATOM 670 C C . LYS A 1 90 ? 14.417 -1.073 -6.192 1.00 84.94 90 LYS A C 1
ATOM 672 O O . LYS A 1 90 ? 15.382 -0.728 -6.866 1.00 84.94 90 LYS A O 1
ATOM 677 N N . TRP A 1 91 ? 13.243 -1.380 -6.728 1.00 78.50 91 TRP A N 1
ATOM 678 C CA . TRP A 1 91 ? 13.068 -1.393 -8.169 1.00 78.50 91 TRP A CA 1
ATOM 679 C C . TRP A 1 91 ? 13.051 0.006 -8.781 1.00 78.50 91 TRP A C 1
ATOM 681 O O . TRP A 1 91 ? 13.554 0.187 -9.890 1.00 78.50 91 TRP A O 1
ATOM 691 N N . TRP A 1 92 ? 12.508 1.000 -8.077 1.00 80.56 92 TRP A N 1
ATOM 692 C CA . TRP A 1 92 ? 12.580 2.396 -8.511 1.00 80.56 92 TRP A CA 1
ATOM 693 C C . TRP A 1 92 ? 14.033 2.872 -8.609 1.00 80.56 92 TRP A C 1
ATOM 695 O O . TRP A 1 92 ? 14.411 3.535 -9.572 1.00 80.56 92 TRP A O 1
ATOM 705 N N . PHE A 1 93 ? 14.880 2.477 -7.657 1.00 79.50 93 PHE A N 1
ATOM 706 C CA . PHE A 1 93 ? 16.307 2.769 -7.695 1.00 79.50 93 PHE A CA 1
ATOM 707 C C . PHE A 1 93 ? 17.001 2.099 -8.889 1.00 79.50 93 PHE A C 1
ATOM 709 O O . PHE A 1 93 ? 17.788 2.750 -9.572 1.00 79.50 93 PHE A O 1
ATOM 716 N N . VAL A 1 94 ? 16.666 0.841 -9.194 1.00 78.38 94 VAL A N 1
ATOM 717 C CA . VAL A 1 94 ? 17.166 0.147 -10.396 1.00 78.38 94 VAL A CA 1
ATOM 718 C C . VAL A 1 94 ? 16.759 0.892 -11.675 1.00 78.38 94 VAL A C 1
ATOM 720 O O . VAL A 1 94 ? 17.608 1.140 -12.527 1.00 78.38 94 VAL A O 1
ATOM 723 N N . GLU A 1 95 ? 15.500 1.331 -11.792 1.00 77.62 95 GLU A N 1
ATOM 724 C CA . GLU A 1 95 ? 15.046 2.153 -12.929 1.00 77.62 95 GLU A CA 1
ATOM 725 C C . GLU A 1 95 ? 15.842 3.454 -13.043 1.00 77.62 95 GLU A C 1
ATOM 727 O O . GLU A 1 95 ? 16.286 3.818 -14.132 1.00 77.62 95 GLU A O 1
ATOM 732 N N . ARG A 1 96 ? 16.088 4.132 -11.916 1.00 77.88 96 ARG A N 1
ATOM 733 C CA . ARG A 1 96 ? 16.891 5.358 -11.881 1.00 77.88 96 ARG A CA 1
ATOM 734 C C . ARG A 1 96 ? 18.338 5.124 -12.306 1.00 77.88 96 ARG A C 1
ATOM 736 O O . ARG A 1 96 ? 18.863 5.936 -13.064 1.00 77.88 96 ARG A O 1
ATOM 743 N N . GLN A 1 97 ? 18.970 4.037 -11.863 1.00 78.50 97 GLN A N 1
ATOM 744 C CA . GLN A 1 97 ? 20.337 3.699 -12.273 1.00 78.50 97 GLN A CA 1
ATOM 745 C C . GLN A 1 97 ? 20.437 3.414 -13.773 1.00 78.50 97 GLN A C 1
ATOM 747 O O . GLN A 1 97 ? 21.384 3.853 -14.422 1.00 78.50 97 GLN A O 1
ATOM 752 N N . LEU A 1 98 ? 19.426 2.753 -14.335 1.00 76.56 98 LEU A N 1
ATOM 753 C CA . LEU A 1 98 ? 19.345 2.452 -15.763 1.00 76.56 98 LEU A CA 1
ATOM 754 C C . LEU A 1 98 ? 18.853 3.644 -16.610 1.00 76.56 98 LEU A C 1
ATOM 756 O O . LEU A 1 98 ? 18.686 3.503 -17.818 1.00 76.56 98 LEU A O 1
ATOM 760 N N . LYS A 1 99 ? 18.624 4.819 -15.996 1.00 79.31 99 LYS A N 1
ATOM 761 C CA . LYS A 1 99 ? 18.035 6.020 -16.626 1.00 79.31 99 LYS A CA 1
ATOM 762 C C . LYS A 1 99 ? 16.691 5.742 -17.312 1.00 79.31 99 LYS A C 1
ATOM 764 O O . LYS A 1 99 ? 16.325 6.414 -18.275 1.00 79.31 99 LYS A O 1
ATOM 769 N N . LEU A 1 100 ? 15.952 4.761 -16.802 1.00 74.19 100 LEU A N 1
ATOM 770 C CA . LEU A 1 100 ? 14.648 4.387 -17.320 1.00 74.19 100 LEU A CA 1
ATOM 771 C C . LEU A 1 100 ? 13.564 5.312 -16.743 1.00 74.19 100 LEU A C 1
ATOM 773 O O . LEU A 1 100 ? 13.668 5.762 -15.594 1.00 74.19 100 LEU A O 1
ATOM 777 N N . PRO A 1 101 ? 12.501 5.590 -17.512 1.00 75.00 101 PRO A N 1
ATOM 778 C CA . PRO A 1 101 ? 11.293 6.204 -16.989 1.00 75.00 101 PRO A CA 1
ATOM 779 C C . PRO A 1 101 ? 10.727 5.400 -15.805 1.00 75.00 101 PRO A C 1
ATOM 781 O O . PRO A 1 101 ? 10.812 4.167 -15.802 1.00 75.00 101 PRO A O 1
ATOM 784 N N . PRO A 1 102 ? 10.120 6.064 -14.809 1.00 68.06 102 PRO A N 1
ATOM 785 C CA . PRO A 1 102 ? 9.471 5.371 -13.704 1.00 68.06 102 PRO A CA 1
ATOM 786 C C . PRO A 1 102 ? 8.379 4.424 -14.206 1.00 68.06 102 PRO A C 1
ATOM 788 O O . PRO A 1 102 ? 7.553 4.805 -15.035 1.00 68.06 102 PRO A O 1
ATOM 791 N N . GLY A 1 103 ? 8.383 3.187 -13.713 1.00 70.56 103 GLY A N 1
ATOM 792 C CA . GLY A 1 103 ? 7.436 2.156 -14.135 1.00 70.56 103 GLY A CA 1
ATOM 793 C C . GLY A 1 103 ? 7.749 1.526 -15.495 1.00 70.56 103 GLY A C 1
ATOM 794 O O . GLY A 1 103 ? 7.008 0.646 -15.929 1.00 70.56 103 GLY A O 1
ATOM 795 N N . MET A 1 104 ? 8.844 1.910 -16.161 1.00 72.81 104 MET A N 1
ATOM 796 C CA . MET A 1 104 ? 9.249 1.309 -17.432 1.00 72.81 104 MET A CA 1
ATOM 797 C C . MET A 1 104 ? 9.618 -0.167 -17.270 1.00 72.81 104 MET A C 1
ATOM 799 O O . MET A 1 104 ? 9.258 -0.941 -18.142 1.00 72.81 104 MET A O 1
ATOM 803 N N . LEU A 1 105 ? 10.236 -0.605 -16.164 1.00 71.00 105 LEU A N 1
ATOM 804 C CA . LEU A 1 105 ? 10.459 -2.045 -15.938 1.00 71.00 105 LEU A CA 1
ATOM 805 C C . LEU A 1 105 ? 9.145 -2.776 -15.661 1.00 71.00 105 LEU A C 1
ATOM 807 O O . LEU A 1 105 ? 8.957 -3.905 -16.099 1.00 71.00 105 LEU A O 1
ATOM 811 N N . LEU A 1 106 ? 8.205 -2.110 -14.986 1.00 69.62 106 LEU A N 1
ATOM 812 C CA . LEU A 1 106 ? 6.849 -2.628 -14.800 1.00 69.62 106 LEU A CA 1
ATOM 813 C C . LEU A 1 106 ? 6.141 -2.830 -16.154 1.00 69.62 106 LEU A C 1
ATOM 815 O O . LEU A 1 106 ? 5.420 -3.806 -16.341 1.00 69.62 106 LEU A O 1
ATOM 819 N N . HIS A 1 107 ? 6.362 -1.904 -17.091 1.00 66.19 107 HIS A N 1
ATOM 820 C CA . HIS A 1 107 ? 5.770 -1.904 -18.425 1.00 66.19 107 HIS A CA 1
ATOM 821 C C . HIS A 1 107 ? 6.475 -2.873 -19.389 1.00 66.19 107 HIS A C 1
ATOM 823 O O . HIS A 1 107 ? 5.807 -3.610 -20.111 1.00 66.19 107 HIS A O 1
ATOM 829 N N . LEU A 1 108 ? 7.812 -2.906 -19.378 1.00 63.66 108 LEU A N 1
ATOM 830 C CA . LEU A 1 108 ? 8.661 -3.775 -20.202 1.00 63.66 108 LEU A CA 1
ATOM 831 C C . LEU A 1 108 ? 8.503 -5.247 -19.802 1.00 63.66 108 LEU A C 1
ATOM 833 O O . LEU A 1 108 ? 8.374 -6.101 -20.673 1.00 63.66 108 LEU A O 1
ATOM 837 N N . ALA A 1 109 ? 8.413 -5.566 -18.510 1.00 61.22 109 ALA A N 1
ATOM 838 C CA . ALA A 1 109 ? 8.089 -6.928 -18.082 1.00 61.22 109 ALA A CA 1
ATOM 839 C C . ALA A 1 109 ? 6.663 -7.344 -18.486 1.00 61.22 109 ALA A C 1
ATOM 841 O O . ALA A 1 109 ? 6.393 -8.525 -18.670 1.00 61.22 109 ALA A O 1
ATOM 842 N N . GLY A 1 110 ? 5.752 -6.376 -18.641 1.00 54.25 110 GLY A N 1
ATOM 843 C CA . GLY A 1 110 ? 4.394 -6.608 -19.129 1.00 54.25 110 GLY A CA 1
ATOM 844 C C . GLY A 1 110 ? 4.286 -6.795 -20.647 1.00 54.25 110 GLY A C 1
ATOM 845 O O . GLY A 1 110 ? 3.320 -7.407 -21.091 1.00 54.25 110 GLY A O 1
ATOM 846 N N . HIS A 1 111 ? 5.235 -6.272 -21.438 1.00 54.09 111 HIS A N 1
ATOM 847 C CA . HIS A 1 111 ? 5.090 -6.171 -22.902 1.00 54.09 111 HIS A CA 1
ATOM 848 C C . HIS A 1 111 ? 6.289 -6.640 -23.747 1.00 54.09 111 HIS A C 1
ATOM 850 O O . HIS A 1 111 ? 6.080 -7.014 -24.896 1.00 54.09 111 HIS A O 1
ATOM 856 N N . THR A 1 112 ? 7.531 -6.608 -23.256 1.00 46.50 112 THR A N 1
ATOM 857 C CA . THR A 1 112 ? 8.734 -6.716 -24.113 1.00 46.50 112 THR A CA 1
ATOM 858 C C . THR A 1 112 ? 9.810 -7.687 -23.628 1.00 46.50 112 THR A C 1
ATOM 860 O O . THR A 1 112 ? 10.583 -8.154 -24.452 1.00 46.50 112 THR A O 1
ATOM 863 N N . GLU A 1 113 ? 9.882 -8.052 -22.343 1.00 47.22 113 GLU A N 1
ATOM 864 C CA . GLU A 1 113 ? 10.871 -9.049 -21.866 1.00 47.22 113 GLU A CA 1
ATOM 865 C C . GLU A 1 113 ? 10.442 -10.512 -22.110 1.00 47.22 113 GLU A C 1
ATOM 867 O O . GLU A 1 113 ? 11.082 -11.454 -21.648 1.00 47.22 113 GLU A O 1
ATOM 872 N N . ALA A 1 114 ? 9.397 -10.719 -22.918 1.00 49.09 114 ALA A N 1
ATOM 873 C CA . ALA A 1 114 ? 8.945 -12.031 -23.373 1.00 49.09 114 ALA A CA 1
ATOM 874 C C . ALA A 1 114 ? 9.949 -12.758 -24.298 1.00 49.09 114 ALA A C 1
ATOM 876 O O . ALA A 1 114 ? 9.745 -13.930 -24.606 1.00 49.09 114 ALA A O 1
ATOM 877 N N . THR A 1 115 ? 11.016 -12.094 -24.760 1.00 48.97 115 THR A N 1
ATOM 878 C CA . THR A 1 115 ? 11.832 -12.584 -25.886 1.00 48.97 115 THR A CA 1
ATOM 879 C C . THR A 1 115 ? 13.247 -13.062 -25.550 1.00 48.97 115 THR A C 1
ATOM 881 O O . THR A 1 115 ? 13.911 -13.556 -26.457 1.00 48.97 115 THR A O 1
ATOM 884 N N . SER A 1 116 ? 13.732 -12.972 -24.303 1.00 52.06 116 SER A N 1
ATOM 885 C CA . SER A 1 116 ? 15.109 -13.417 -23.987 1.00 52.06 116 SER A CA 1
ATOM 886 C C . SER A 1 116 ? 15.297 -14.182 -22.674 1.00 52.06 116 SER A C 1
ATOM 888 O O . SER A 1 116 ? 16.077 -15.127 -22.680 1.00 52.06 116 SER A O 1
ATOM 890 N N . ASP A 1 117 ? 14.584 -13.855 -21.585 1.00 55.19 117 ASP A N 1
ATOM 891 C CA . ASP A 1 117 ? 14.519 -14.721 -20.388 1.00 55.19 117 ASP A CA 1
ATOM 892 C C . ASP A 1 117 ? 13.262 -14.417 -19.526 1.00 55.19 117 ASP A C 1
ATOM 894 O O . ASP A 1 117 ? 13.320 -13.755 -18.482 1.00 55.19 117 ASP A O 1
ATOM 898 N N . PRO A 1 118 ? 12.069 -14.825 -19.999 1.00 52.41 118 PRO A N 1
ATOM 899 C CA . PRO A 1 118 ? 10.778 -14.314 -19.526 1.00 52.41 118 PRO A CA 1
ATOM 900 C C . PRO A 1 118 ? 10.433 -14.677 -18.075 1.00 52.41 118 PRO A C 1
ATOM 902 O O . PRO A 1 118 ? 9.652 -13.976 -17.433 1.00 52.41 118 PRO A O 1
ATOM 905 N N . ALA A 1 119 ? 10.997 -15.754 -17.524 1.00 55.12 119 ALA A N 1
ATOM 906 C CA . ALA A 1 119 ? 10.592 -16.277 -16.217 1.00 55.12 119 ALA A CA 1
ATOM 907 C C . ALA A 1 119 ? 11.074 -15.410 -15.039 1.00 55.12 119 ALA A C 1
ATOM 909 O O . ALA A 1 119 ? 10.317 -15.157 -14.098 1.00 55.12 119 ALA A O 1
ATOM 910 N N . LEU A 1 120 ? 12.318 -14.923 -15.088 1.00 53.66 120 LEU A N 1
ATOM 911 C CA . LEU A 1 120 ? 12.926 -14.138 -14.006 1.00 53.66 120 LEU A CA 1
ATOM 912 C C . LEU A 1 120 ? 12.357 -12.715 -13.949 1.00 53.66 120 LEU A C 1
ATOM 914 O O . LEU A 1 120 ? 11.958 -12.254 -12.875 1.00 53.66 120 LEU A O 1
ATOM 918 N N . ALA A 1 121 ? 12.226 -12.063 -15.103 1.00 56.75 121 ALA A N 1
ATOM 919 C CA . ALA A 1 121 ? 11.599 -10.753 -15.248 1.00 56.75 121 ALA A CA 1
ATOM 920 C C . ALA A 1 121 ? 10.142 -10.746 -14.762 1.00 56.75 121 ALA A C 1
ATOM 922 O O . ALA A 1 121 ? 9.763 -9.942 -13.901 1.00 56.75 121 ALA A O 1
ATOM 923 N N . TRP A 1 122 ? 9.348 -11.712 -15.234 1.00 61.50 122 TRP A N 1
ATOM 924 C CA . TRP A 1 122 ? 7.944 -11.866 -14.857 1.00 61.50 122 TRP A CA 1
ATOM 925 C C . TRP A 1 122 ? 7.774 -12.157 -13.366 1.00 61.50 122 TRP A C 1
ATOM 927 O O . TRP A 1 122 ? 6.913 -11.562 -12.716 1.00 61.50 122 TRP A O 1
ATOM 937 N N . SER A 1 123 ? 8.639 -12.998 -12.784 1.00 64.44 123 SER A N 1
ATOM 938 C CA . SER A 1 123 ? 8.595 -13.303 -11.348 1.00 64.44 123 SER A CA 1
ATOM 939 C C . SER A 1 123 ? 8.776 -12.052 -10.484 1.00 64.44 123 SER A C 1
ATOM 941 O O . SER A 1 123 ? 8.097 -11.894 -9.469 1.00 64.44 123 SER A O 1
ATOM 943 N N . SER A 1 124 ? 9.635 -11.121 -10.905 1.00 65.62 124 SER A N 1
ATOM 944 C CA . SER A 1 124 ? 9.942 -9.910 -10.144 1.00 65.62 124 SER A CA 1
ATOM 945 C C . SER A 1 124 ? 8.806 -8.885 -10.154 1.00 65.62 124 SER A C 1
ATOM 947 O O . SER A 1 124 ? 8.491 -8.273 -9.131 1.00 65.62 124 SER A O 1
ATOM 949 N N . VAL A 1 125 ? 8.133 -8.746 -11.295 1.00 69.81 125 VAL A N 1
ATOM 950 C CA . VAL A 1 125 ? 6.992 -7.841 -11.437 1.00 69.81 125 VAL A CA 1
ATOM 951 C C . VAL A 1 125 ? 5.759 -8.439 -10.776 1.00 69.81 125 VAL A C 1
ATOM 953 O O . VAL A 1 125 ? 5.093 -7.748 -10.004 1.00 69.81 125 VAL A O 1
ATOM 956 N N . MET A 1 126 ? 5.506 -9.737 -10.956 1.00 74.69 126 MET A N 1
ATOM 957 C CA . MET A 1 126 ? 4.416 -10.428 -10.267 1.00 74.69 126 MET A CA 1
ATOM 958 C C . MET A 1 126 ? 4.585 -10.406 -8.749 1.00 74.69 126 MET A C 1
ATOM 960 O O . MET A 1 126 ? 3.616 -10.146 -8.043 1.00 74.69 126 MET A O 1
ATOM 964 N N . THR A 1 127 ? 5.799 -10.601 -8.225 1.00 78.00 127 THR A N 1
ATOM 965 C CA . THR A 1 127 ? 6.045 -10.508 -6.774 1.00 78.00 127 THR A CA 1
ATOM 966 C C . THR A 1 1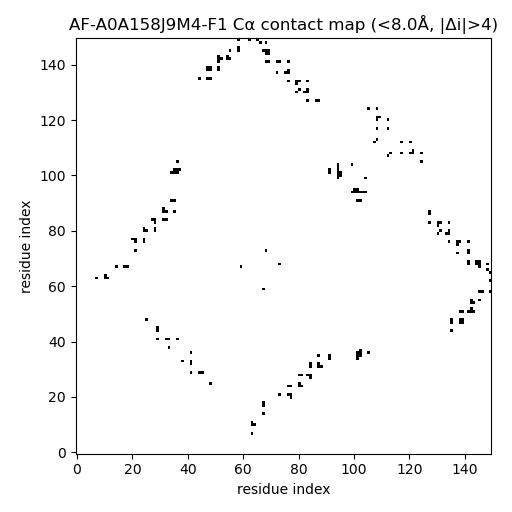27 ? 5.815 -9.099 -6.239 1.00 78.00 127 THR A C 1
ATOM 968 O O . THR A 1 127 ? 5.283 -8.953 -5.139 1.00 78.00 127 THR A O 1
ATOM 971 N N . GLN A 1 128 ? 6.127 -8.056 -7.013 1.00 80.62 128 GLN A N 1
ATOM 972 C CA . GLN A 1 128 ? 5.849 -6.678 -6.612 1.00 80.62 128 GLN A CA 1
ATOM 973 C C . GLN A 1 128 ? 4.341 -6.371 -6.596 1.00 80.62 128 GLN A C 1
ATOM 975 O O . GLN A 1 128 ? 3.828 -5.879 -5.588 1.00 80.62 128 GLN A O 1
ATOM 980 N N . TRP A 1 129 ? 3.617 -6.700 -7.673 1.00 83.75 129 TRP A N 1
ATOM 981 C CA . TRP A 1 129 ? 2.158 -6.537 -7.742 1.00 83.75 129 TRP A CA 1
ATOM 982 C C . TRP A 1 129 ? 1.441 -7.355 -6.667 1.00 83.75 129 TRP A C 1
ATOM 984 O O . TRP A 1 129 ? 0.530 -6.846 -6.008 1.00 83.75 129 TRP A O 1
ATOM 994 N N . ALA A 1 130 ? 1.878 -8.597 -6.450 1.00 84.81 130 ALA A N 1
ATOM 995 C CA . ALA A 1 130 ? 1.348 -9.464 -5.408 1.00 84.81 130 ALA A CA 1
ATOM 996 C C . ALA A 1 130 ? 1.604 -8.877 -4.016 1.00 84.81 130 ALA A C 1
ATOM 998 O O . ALA A 1 130 ? 0.670 -8.797 -3.226 1.00 84.81 130 ALA A O 1
ATOM 999 N N . SER A 1 131 ? 2.817 -8.391 -3.729 1.00 87.00 131 SER A N 1
ATOM 1000 C CA . SER A 1 131 ? 3.148 -7.765 -2.441 1.00 87.00 131 SER A CA 1
ATOM 1001 C C . SER A 1 131 ? 2.256 -6.555 -2.154 1.00 87.00 131 SER A C 1
ATOM 1003 O O . SER A 1 131 ? 1.641 -6.482 -1.090 1.00 87.00 131 SER A O 1
ATOM 1005 N N . CYS A 1 132 ? 2.120 -5.636 -3.116 1.00 86.69 132 CYS A N 1
ATOM 1006 C CA . CYS A 1 132 ? 1.258 -4.463 -2.963 1.00 86.69 132 CYS A CA 1
ATOM 1007 C C . CYS A 1 132 ? -0.221 -4.851 -2.800 1.00 86.69 132 CYS A C 1
ATOM 1009 O O . CYS A 1 132 ? -0.921 -4.267 -1.975 1.00 86.69 132 CYS A O 1
ATOM 1011 N N . SER A 1 133 ? -0.692 -5.862 -3.535 1.00 86.69 133 SER A N 1
ATOM 1012 C CA . SER A 1 133 ? -2.069 -6.361 -3.420 1.00 86.69 133 SER A CA 1
ATOM 1013 C C . SER A 1 133 ? -2.331 -7.011 -2.060 1.00 86.69 133 SER A C 1
ATOM 1015 O O . SER A 1 133 ? -3.347 -6.729 -1.429 1.00 86.69 133 SER A O 1
ATOM 1017 N N . ILE A 1 134 ? -1.394 -7.825 -1.567 1.00 88.94 134 ILE A N 1
ATOM 1018 C CA . ILE A 1 134 ? -1.458 -8.446 -0.238 1.00 88.94 134 ILE A CA 1
ATOM 1019 C C . ILE A 1 134 ? -1.505 -7.368 0.847 1.00 88.94 134 ILE A C 1
ATOM 1021 O O . ILE A 1 134 ? -2.328 -7.461 1.756 1.00 88.94 134 ILE A O 1
ATOM 1025 N N . PHE A 1 135 ? -0.689 -6.316 0.735 1.00 88.88 135 PHE A N 1
ATOM 1026 C CA . PHE A 1 135 ? -0.741 -5.193 1.670 1.00 88.88 135 PHE A CA 1
ATOM 1027 C C . PHE A 1 135 ? -2.121 -4.518 1.689 1.00 88.88 135 PHE A C 1
ATOM 1029 O O . PHE A 1 135 ? -2.677 -4.308 2.765 1.00 88.88 135 PHE A O 1
ATOM 1036 N N . LEU A 1 136 ? -2.724 -4.243 0.527 1.00 87.81 136 LEU A N 1
ATOM 1037 C CA . LEU A 1 136 ? -4.070 -3.655 0.454 1.00 87.81 136 LEU A CA 1
ATOM 1038 C C . LEU A 1 136 ? -5.143 -4.562 1.076 1.00 87.81 136 LEU A C 1
ATOM 1040 O O . LEU A 1 136 ? -6.040 -4.074 1.765 1.00 87.81 136 LEU A O 1
ATOM 1044 N N . VAL A 1 137 ? -5.033 -5.881 0.889 1.00 89.50 137 VAL A N 1
ATOM 1045 C CA . VAL A 1 137 ? -5.912 -6.854 1.555 1.00 89.50 137 VAL A CA 1
ATOM 1046 C C . VAL A 1 137 ? -5.728 -6.797 3.071 1.00 89.50 137 VAL A C 1
ATOM 1048 O O . VAL A 1 137 ? -6.718 -6.752 3.798 1.00 89.50 137 VAL A O 1
ATOM 1051 N N . ILE A 1 138 ? -4.486 -6.739 3.561 1.00 87.19 138 ILE A N 1
ATOM 1052 C CA . ILE A 1 138 ? -4.185 -6.620 4.996 1.00 87.19 138 ILE A CA 1
ATOM 1053 C C . ILE A 1 138 ? -4.758 -5.319 5.569 1.00 87.19 138 ILE A C 1
ATOM 1055 O O . ILE A 1 138 ? -5.356 -5.350 6.644 1.00 87.19 138 ILE A O 1
ATOM 1059 N N . VAL A 1 139 ? -4.656 -4.197 4.849 1.00 84.75 139 VAL A N 1
ATOM 1060 C CA . VAL A 1 139 ? -5.290 -2.924 5.235 1.00 84.75 139 VAL A CA 1
ATOM 1061 C C . VAL A 1 139 ? -6.810 -3.078 5.340 1.00 84.75 139 VAL A C 1
ATOM 1063 O O . VAL A 1 139 ? -7.405 -2.652 6.332 1.00 84.75 139 VAL A O 1
ATOM 1066 N N . GLY A 1 140 ? -7.444 -3.729 4.362 1.00 83.50 140 GLY A N 1
ATOM 1067 C CA . GLY A 1 140 ? -8.882 -4.003 4.389 1.00 83.50 140 GLY A CA 1
ATOM 1068 C C . GLY A 1 140 ? -9.295 -4.891 5.568 1.00 83.50 140 GLY A C 1
ATOM 1069 O O . GLY A 1 140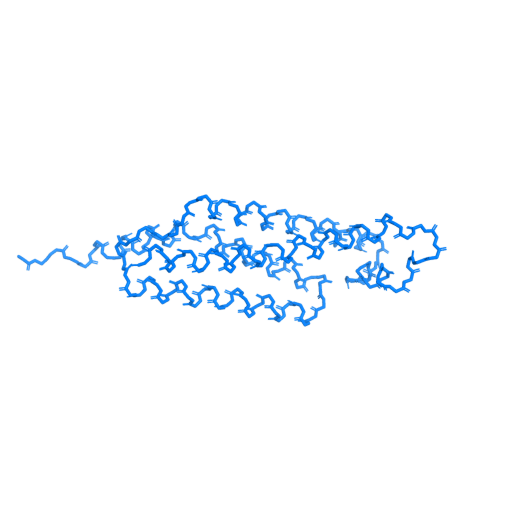 ? -10.246 -4.577 6.285 1.00 83.50 140 GLY A O 1
ATOM 1070 N N . VAL A 1 141 ? -8.550 -5.970 5.822 1.00 84.25 141 VAL A N 1
ATOM 1071 C CA . VAL A 1 141 ? -8.779 -6.877 6.959 1.00 84.25 141 VAL A CA 1
ATOM 1072 C C . VAL A 1 141 ? -8.569 -6.158 8.288 1.00 84.25 141 VAL A C 1
ATOM 1074 O O . VAL A 1 141 ? -9.352 -6.358 9.212 1.00 84.25 141 VAL A O 1
ATOM 1077 N N . TRP A 1 142 ? -7.568 -5.289 8.393 1.00 81.75 142 TRP A N 1
ATOM 1078 C CA . TRP A 1 142 ? -7.325 -4.477 9.582 1.00 81.75 142 TRP A CA 1
ATOM 1079 C C . TRP A 1 142 ? -8.480 -3.505 9.867 1.00 81.75 142 TRP A C 1
ATOM 1081 O O . TRP A 1 142 ? -8.969 -3.428 11.001 1.00 81.75 142 TRP A O 1
ATOM 1091 N N . ALA A 1 143 ? -8.988 -2.830 8.833 1.00 75.50 143 ALA A N 1
ATOM 1092 C CA . ALA A 1 143 ? -10.145 -1.948 8.955 1.00 75.50 143 ALA A CA 1
ATOM 1093 C C . ALA A 1 143 ? -11.421 -2.715 9.356 1.00 75.50 143 ALA A C 1
ATOM 1095 O O . ALA A 1 143 ? -12.148 -2.290 10.254 1.00 75.50 143 ALA A O 1
ATOM 1096 N N . LEU A 1 144 ? -11.675 -3.881 8.750 1.00 74.75 144 LEU A N 1
ATOM 1097 C CA . LEU A 1 144 ? -12.847 -4.718 9.045 1.00 74.75 144 LEU A CA 1
ATOM 1098 C C . LEU A 1 144 ? -12.751 -5.443 10.397 1.00 74.75 144 LEU A C 1
ATOM 1100 O O . LEU A 1 144 ? -13.752 -5.584 11.100 1.00 74.75 144 LEU A O 1
ATOM 1104 N N . GLY A 1 145 ? -11.559 -5.899 10.784 1.00 64.94 145 GLY A N 1
ATOM 1105 C CA . GLY A 1 145 ? -11.292 -6.547 12.070 1.00 64.94 145 GLY A CA 1
ATOM 1106 C C . GLY A 1 145 ? -11.556 -5.612 13.248 1.00 64.94 145 GLY A C 1
ATOM 1107 O O . GLY A 1 145 ? -12.087 -6.040 14.273 1.00 64.94 145 GLY A O 1
ATOM 1108 N N . SER A 1 146 ? -11.326 -4.313 13.049 1.00 60.16 146 SER A N 1
ATOM 1109 C CA . SER A 1 146 ? -11.683 -3.269 14.013 1.00 60.16 146 SER A CA 1
ATOM 1110 C C . SER A 1 146 ? -13.198 -3.179 14.275 1.00 60.16 146 SER A C 1
ATOM 1112 O O . SER A 1 146 ? -13.592 -2.734 15.348 1.00 60.16 146 SER A O 1
ATOM 1114 N N . ARG A 1 147 ? -14.049 -3.672 13.354 1.00 55.59 147 ARG A N 1
ATOM 1115 C CA . ARG A 1 147 ? -15.514 -3.770 13.517 1.00 55.59 147 ARG A CA 1
ATOM 1116 C C . ARG A 1 147 ? -15.974 -5.062 14.196 1.00 55.59 147 ARG A C 1
ATOM 1118 O O . ARG A 1 147 ? -16.952 -5.027 14.923 1.00 55.59 147 ARG A O 1
ATOM 1125 N N . ARG A 1 148 ? -15.326 -6.213 13.976 1.00 51.50 148 ARG A N 1
ATOM 1126 C CA . ARG A 1 148 ? -15.723 -7.470 14.664 1.00 51.50 148 ARG A CA 1
ATOM 1127 C C . ARG A 1 148 ? -15.348 -7.469 16.142 1.00 51.50 148 ARG A C 1
ATOM 1129 O O . ARG A 1 148 ? -15.984 -8.148 16.938 1.00 51.50 148 ARG A O 1
ATOM 1136 N N . ALA A 1 149 ? -14.327 -6.695 16.494 1.00 44.34 149 ALA A N 1
ATOM 1137 C CA . ALA A 1 149 ? -14.022 -6.368 17.875 1.00 44.34 149 ALA A CA 1
ATOM 1138 C C . ALA A 1 149 ? -14.898 -5.225 18.431 1.00 44.34 149 ALA A C 1
ATOM 1140 O O . ALA A 1 149 ? -14.774 -4.937 19.619 1.00 44.34 149 ALA A O 1
ATOM 1141 N N . ALA A 1 150 ? -15.749 -4.577 17.617 1.00 44.81 150 ALA A N 1
ATOM 1142 C CA . ALA A 1 150 ? -16.673 -3.512 18.024 1.00 44.81 150 ALA A CA 1
ATOM 1143 C C . ALA A 1 150 ? -17.986 -4.082 18.561 1.00 44.81 150 ALA A C 1
ATOM 1145 O O . ALA A 1 150 ? -18.429 -3.550 19.608 1.00 44.81 150 ALA A O 1
#

Secondary structure (DSSP, 8-state):
----HHHHHHHHHHHHHHHHHHHHHHHHHHHHHHTTS-HHHHHHHHHHHHHHHHHHHHHHHH-TTS--S-HHHHHHHHHHHHHHHHHHHHHHHHHHHTTPPTTHHHHHHHHTGGGT-HHHHHHHHHHHHHHHHHHHHHHHHHHHHHHHT-

Solvent-accessible surface area (backbone atoms only — not comparable to full-atom values): 8224 Å² total; per-residue (Å²): 145,87,86,68,71,63,58,58,53,50,49,51,50,54,49,47,64,69,48,41,62,47,54,50,34,52,53,54,34,53,55,42,42,64,64,40,53,59,68,70,58,46,51,52,50,48,51,54,53,48,49,28,52,52,49,46,53,51,49,47,73,75,46,76,87,59,83,86,43,61,67,67,55,49,51,51,42,38,53,41,29,52,52,34,32,50,55,45,49,52,51,50,49,51,30,55,75,70,71,43,60,73,35,43,68,62,48,36,47,70,73,60,43,77,78,82,60,43,67,65,51,38,50,57,49,50,51,50,56,48,38,48,50,50,32,53,51,44,47,48,50,46,37,53,46,40,53,78,76,99

Sequence (150 aa):
MSEQPNGLKAIGTALMRRVWPQVLTVIVFMVAISLRFPWWFVMLSALVNGAAVAYLAQCFASRPSRPAGDPLIGTVLIGSGLASIALTLKWWFVERQLKLPPGMLLHLAGHTEATSDPALAWSSVMTQWASCSIFLVIVGVWALGSRRAA

pLDDT: mean 73.65, std 13.39, range [44.06, 91.31]